Protein AF-D4GLX1-F1 (afdb_monomer_lite)

Radius of gyration: 14.68 Å; chains: 1; bounding box: 37×41×40 Å

Organism: Pantoea ananatis (strain LMG 20103) (NCBI:txid706191)

pLDDT: mean 78.62, std 15.05, range [32.88, 93.0]

Sequence (115 aa):
MDPLGLSNLPTTFKAMFREAKRKLGIPKNTNTPQAVKVFDSKYENRTVWEFNHSGDKKYILMHEDDKFGRGPHLHTADDLHGNPLEKNVRYNQHPGHIPENKIGITDMRGKKRCP

InterPro domains:
  IPR028048 HNH/Endo VII superfamily nuclease toxins [PF15657] (37-100)

Foldseek 3Di:
DPPVVCVPDQLAPVSLVVVLCVVVVHDPPDDWADWDWDDEPVDATWIWTWDQDPNWTKIKIWGCDDPVQAHIWIWIFTQPADDPNDYPGDGGTDDAIRVNDRPHRDVVVPPPPDD

Secondary structure (DSSP, 8-state):
--TT-GGG----HHHHHHHHHHHTT--TTSPPPPPEEE--SSS--EEEEEEEETTEEEEEEEESS-TTS--SEEEEEESSSS-TTSTT----BPSS-BS-STT--SGGGG-----

Structure (mmCIF, N/CA/C/O backbone):
data_AF-D4GLX1-F1
#
_entry.id   AF-D4GLX1-F1
#
loop_
_atom_site.group_PDB
_atom_site.id
_atom_site.type_symbol
_atom_site.label_atom_id
_atom_site.label_alt_id
_atom_site.label_comp_id
_atom_site.label_asym_id
_atom_site.label_entity_id
_atom_site.label_seq_id
_atom_site.pdbx_PDB_ins_code
_atom_site.Cartn_x
_atom_site.Cartn_y
_atom_site.Cartn_z
_atom_site.occupancy
_atom_site.B_iso_or_equiv
_atom_site.auth_seq_id
_atom_site.auth_comp_id
_atom_site.auth_asym_id
_atom_site.auth_atom_id
_atom_site.pdbx_PDB_model_num
ATOM 1 N N . MET A 1 1 ? 9.010 -20.687 -23.716 1.00 39.88 1 MET A N 1
ATOM 2 C CA . MET A 1 1 ? 8.364 -19.509 -24.327 1.00 39.88 1 MET A CA 1
ATOM 3 C C . MET A 1 1 ? 7.204 -19.121 -23.428 1.00 39.88 1 MET A C 1
ATOM 5 O O . MET A 1 1 ? 6.359 -19.974 -23.209 1.00 39.88 1 MET A O 1
ATOM 9 N N . ASP A 1 2 ? 7.221 -17.924 -22.834 1.00 43.06 2 ASP A N 1
ATOM 10 C CA . ASP A 1 2 ? 6.113 -17.364 -22.040 1.00 43.06 2 ASP A CA 1
ATOM 11 C C . ASP A 1 2 ? 5.026 -16.888 -23.022 1.00 43.06 2 ASP A C 1
ATOM 13 O O . ASP A 1 2 ? 5.221 -15.861 -23.676 1.00 43.06 2 ASP A O 1
ATOM 17 N N . PRO A 1 3 ? 3.928 -17.646 -23.207 1.00 44.56 3 PRO A N 1
ATOM 18 C CA . PRO A 1 3 ? 2.987 -17.438 -24.309 1.00 44.56 3 PRO A CA 1
ATOM 19 C C . PRO A 1 3 ? 2.191 -16.129 -24.198 1.00 44.56 3 PRO A C 1
ATOM 21 O O . PRO A 1 3 ? 1.455 -15.787 -25.119 1.00 44.56 3 PRO A O 1
ATOM 24 N N . LEU A 1 4 ? 2.338 -15.388 -23.093 1.00 53.97 4 LEU A N 1
ATOM 25 C CA . LEU A 1 4 ? 1.625 -14.139 -22.828 1.00 53.97 4 LEU A CA 1
ATOM 26 C C . LEU A 1 4 ? 2.551 -12.918 -22.718 1.00 53.97 4 LEU A C 1
ATOM 28 O O . LEU A 1 4 ? 2.060 -11.813 -22.494 1.00 53.97 4 LEU A O 1
ATOM 32 N N . GLY A 1 5 ? 3.875 -13.089 -22.850 1.00 41.47 5 GLY A N 1
ATOM 33 C CA . GLY A 1 5 ? 4.838 -11.987 -22.713 1.00 41.47 5 GLY A CA 1
ATOM 34 C C . GLY A 1 5 ? 4.774 -11.269 -21.355 1.00 41.47 5 GLY A C 1
ATOM 35 O O . GLY A 1 5 ? 5.174 -10.109 -21.245 1.00 41.47 5 GLY A O 1
ATOM 36 N N . LEU A 1 6 ? 4.261 -11.940 -20.317 1.00 46.75 6 LEU A N 1
ATOM 37 C CA . LEU A 1 6 ? 4.059 -11.383 -18.974 1.00 46.75 6 LEU A CA 1
ATOM 38 C C . LEU A 1 6 ? 5.380 -11.123 -18.241 1.00 46.75 6 LEU A C 1
ATOM 40 O O . LEU A 1 6 ? 5.425 -10.305 -17.323 1.00 46.75 6 LEU A O 1
ATOM 44 N N . SER A 1 7 ? 6.462 -11.763 -18.680 1.00 45.50 7 SER A N 1
ATOM 45 C CA . SER A 1 7 ? 7.834 -11.524 -18.215 1.00 45.50 7 SER A CA 1
ATOM 46 C C . SER A 1 7 ? 8.332 -10.079 -18.391 1.00 45.50 7 SER A C 1
ATOM 48 O O . SER A 1 7 ? 9.275 -9.693 -17.706 1.00 45.50 7 SER A O 1
ATOM 50 N N . ASN A 1 8 ? 7.674 -9.260 -19.225 1.00 51.00 8 ASN A N 1
ATOM 51 C CA . ASN A 1 8 ? 7.973 -7.834 -19.416 1.00 51.00 8 ASN A CA 1
ATOM 52 C C . ASN A 1 8 ? 6.805 -6.918 -19.019 1.00 51.00 8 ASN A C 1
ATOM 54 O O . ASN A 1 8 ? 6.618 -5.850 -19.608 1.00 51.00 8 ASN A O 1
ATOM 58 N N . LEU A 1 9 ? 5.990 -7.306 -18.031 1.00 56.66 9 LEU A N 1
ATOM 59 C CA . LEU A 1 9 ? 5.007 -6.371 -17.491 1.00 56.66 9 LEU A CA 1
ATOM 60 C C . LEU A 1 9 ? 5.735 -5.126 -16.960 1.00 56.66 9 LEU A C 1
ATOM 62 O O . LEU A 1 9 ? 6.592 -5.249 -16.080 1.00 56.66 9 LEU A O 1
ATOM 66 N N . PRO A 1 10 ? 5.405 -3.922 -17.460 1.00 63.34 10 PRO A N 1
ATOM 67 C CA . PRO A 1 10 ? 6.037 -2.711 -16.981 1.00 63.34 10 PRO A CA 1
ATOM 68 C C . PRO A 1 10 ? 5.729 -2.564 -15.493 1.00 63.34 10 PRO A C 1
ATOM 70 O O . PRO A 1 10 ? 4.581 -2.342 -15.106 1.00 63.34 10 PRO A O 1
ATOM 73 N N . THR A 1 11 ? 6.763 -2.629 -14.655 1.00 77.50 11 THR A N 1
ATOM 74 C CA . THR A 1 11 ? 6.728 -2.363 -13.206 1.00 77.50 11 THR A CA 1
ATOM 75 C C . THR A 1 11 ? 6.546 -0.873 -12.914 1.00 77.50 11 THR A C 1
ATOM 77 O O . THR A 1 11 ? 7.149 -0.322 -12.003 1.00 77.50 11 THR A O 1
ATOM 80 N N . THR A 1 12 ? 5.742 -0.195 -13.727 1.00 85.44 12 THR A N 1
ATOM 81 C CA . THR A 1 12 ? 5.378 1.209 -13.550 1.00 85.44 12 THR A CA 1
ATOM 82 C C . THR A 1 12 ? 4.375 1.338 -12.417 1.00 85.44 12 THR A C 1
ATOM 84 O O . THR A 1 12 ? 3.531 0.456 -12.221 1.00 85.44 12 THR A O 1
ATOM 87 N N . PHE A 1 13 ? 4.403 2.463 -11.710 1.00 85.94 13 PHE A N 1
ATOM 88 C CA . PHE A 1 13 ? 3.498 2.739 -10.606 1.00 85.94 13 PHE A CA 1
ATOM 89 C C . PHE A 1 13 ? 2.046 2.601 -11.057 1.00 85.94 13 PHE A C 1
ATOM 91 O O . PHE A 1 13 ? 1.249 1.932 -10.411 1.00 85.94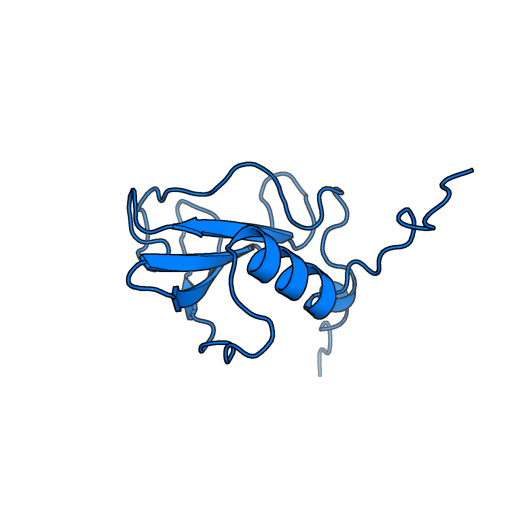 13 PHE A O 1
ATOM 98 N N . LYS A 1 14 ? 1.701 3.147 -12.229 1.00 86.19 14 LYS A N 1
ATOM 99 C CA . LYS A 1 14 ? 0.336 3.077 -12.769 1.00 86.19 14 LYS A CA 1
ATOM 100 C C . LYS A 1 14 ? -0.118 1.640 -13.042 1.00 86.19 14 LYS A C 1
ATOM 102 O O . LYS A 1 14 ? -1.281 1.325 -12.794 1.00 86.19 14 LYS A O 1
ATOM 107 N N . ALA A 1 15 ? 0.755 0.779 -13.566 1.00 86.19 15 ALA A N 1
ATOM 108 C CA . ALA A 1 15 ? 0.416 -0.622 -13.815 1.00 86.19 15 ALA A CA 1
ATOM 109 C C . ALA A 1 15 ? 0.229 -1.385 -12.498 1.00 86.19 15 ALA A C 1
ATOM 111 O O . ALA A 1 15 ? -0.789 -2.048 -12.315 1.00 86.19 15 ALA A O 1
ATOM 112 N N . MET A 1 16 ? 1.156 -1.212 -11.556 1.00 89.31 16 MET A N 1
ATOM 113 C CA . MET A 1 16 ? 1.118 -1.876 -10.251 1.00 89.31 16 MET A CA 1
ATOM 114 C C . MET A 1 16 ? -0.046 -1.379 -9.382 1.00 89.31 16 MET A C 1
ATOM 116 O O . MET A 1 16 ? -0.703 -2.161 -8.704 1.00 89.31 16 MET A O 1
ATOM 120 N N . PHE A 1 17 ? -0.400 -0.098 -9.473 1.00 88.94 17 PHE A N 1
ATOM 121 C CA . PHE A 1 17 ? -1.560 0.462 -8.781 1.00 88.94 17 PHE A CA 1
ATOM 122 C C . PHE A 1 17 ? -2.883 -0.055 -9.359 1.00 88.94 17 PHE A C 1
ATOM 124 O O . PHE A 1 17 ? -3.828 -0.335 -8.624 1.00 88.94 17 PHE A O 1
ATOM 131 N N . ARG A 1 18 ? -2.961 -0.237 -10.684 1.00 89.12 18 ARG A N 1
ATOM 132 C CA . ARG A 1 18 ? -4.111 -0.897 -11.328 1.00 89.12 18 ARG A CA 1
ATOM 133 C C . ARG A 1 18 ? -4.217 -2.364 -10.923 1.00 89.12 18 ARG A C 1
ATOM 135 O O . ARG A 1 18 ? -5.331 -2.850 -10.756 1.00 89.12 18 ARG A O 1
ATOM 142 N N . GLU A 1 19 ? -3.084 -3.038 -10.755 1.00 89.12 19 GLU A N 1
ATOM 143 C CA . GLU A 1 19 ? -3.028 -4.406 -10.245 1.00 89.12 19 GLU A CA 1
ATOM 144 C C . GLU A 1 19 ? -3.540 -4.488 -8.804 1.00 89.12 19 GLU A C 1
ATOM 146 O O . GLU A 1 19 ? -4.398 -5.314 -8.504 1.00 89.12 19 GLU A O 1
ATOM 151 N N . ALA A 1 20 ? -3.104 -3.572 -7.936 1.00 90.31 20 ALA A N 1
ATOM 152 C CA . ALA A 1 20 ? -3.589 -3.469 -6.563 1.00 90.31 20 ALA A CA 1
ATOM 153 C C . ALA A 1 20 ? -5.108 -3.224 -6.504 1.00 90.31 20 ALA A C 1
ATOM 155 O O . ALA A 1 20 ? -5.816 -3.930 -5.787 1.00 90.31 20 ALA A O 1
ATOM 156 N N . LYS A 1 21 ? -5.638 -2.305 -7.329 1.00 89.94 21 LYS A N 1
ATOM 157 C CA . LYS A 1 21 ? -7.093 -2.112 -7.470 1.00 89.94 21 LYS A CA 1
ATOM 158 C C . LYS A 1 21 ? -7.800 -3.399 -7.893 1.00 89.94 21 LYS A C 1
ATOM 160 O O . LYS A 1 21 ? -8.814 -3.751 -7.301 1.00 89.94 21 LYS A O 1
ATOM 165 N N . ARG A 1 22 ? -7.255 -4.118 -8.882 1.00 88.94 22 ARG A N 1
ATOM 166 C CA . ARG A 1 22 ? -7.821 -5.385 -9.369 1.00 88.94 22 ARG A CA 1
ATOM 167 C C . ARG A 1 22 ? -7.865 -6.446 -8.270 1.00 88.94 22 ARG A C 1
ATOM 169 O O . ARG A 1 22 ? -8.892 -7.099 -8.133 1.00 88.94 22 ARG A O 1
ATOM 176 N N . LYS A 1 23 ? -6.799 -6.585 -7.473 1.00 88.06 23 LYS A N 1
ATOM 177 C CA . LYS A 1 23 ? -6.759 -7.518 -6.332 1.00 88.06 23 LYS A CA 1
ATOM 178 C C . LYS A 1 23 ? -7.798 -7.183 -5.260 1.00 88.06 23 LYS A C 1
ATOM 180 O O . LYS A 1 23 ? -8.357 -8.089 -4.661 1.00 88.06 23 LYS A O 1
ATOM 185 N N . LEU A 1 24 ? -8.086 -5.898 -5.057 1.00 87.31 24 LEU A N 1
ATOM 186 C CA . LEU A 1 24 ? -9.126 -5.423 -4.138 1.00 87.31 24 LEU A CA 1
ATOM 187 C C . LEU A 1 24 ? -10.543 -5.450 -4.737 1.00 87.31 24 LEU A C 1
ATOM 189 O O . LEU A 1 24 ? -11.491 -5.035 -4.073 1.00 87.31 24 LEU A O 1
ATOM 193 N N . GLY A 1 25 ? -10.704 -5.880 -5.993 1.00 88.62 25 GLY A N 1
ATOM 194 C CA . GLY A 1 25 ? -11.990 -5.841 -6.692 1.00 88.62 25 GLY A CA 1
ATOM 195 C C . GLY A 1 25 ? -12.491 -4.425 -6.998 1.00 88.62 25 GLY A C 1
ATOM 196 O O . GLY A 1 25 ? -13.660 -4.253 -7.319 1.00 88.62 25 GLY A O 1
ATOM 197 N N . ILE A 1 26 ? -11.631 -3.404 -6.914 1.00 87.00 26 ILE A N 1
ATOM 198 C CA . ILE A 1 26 ? -12.001 -2.010 -7.168 1.00 87.00 26 ILE A CA 1
ATOM 199 C C . ILE A 1 26 ? -12.117 -1.789 -8.686 1.00 87.00 26 ILE A C 1
ATOM 201 O O . ILE A 1 26 ? -11.137 -1.999 -9.418 1.00 87.00 26 ILE A O 1
ATOM 205 N N . PRO A 1 27 ? -13.275 -1.319 -9.184 1.00 85.56 27 PRO A N 1
ATOM 206 C CA . PRO A 1 27 ? -13.458 -1.002 -10.592 1.00 85.56 27 PRO A CA 1
ATOM 207 C C . PRO A 1 27 ? -12.442 0.017 -11.125 1.00 85.56 27 PRO A C 1
ATOM 209 O O . PRO A 1 27 ? -12.000 0.944 -10.445 1.00 85.56 27 PRO A O 1
ATOM 212 N N . LYS A 1 28 ? -12.083 -0.111 -12.407 1.00 78.81 28 LYS A N 1
ATOM 213 C CA . LYS A 1 28 ? -11.112 0.795 -13.053 1.00 78.81 28 LYS A CA 1
ATOM 214 C C . LYS A 1 28 ? -11.591 2.249 -13.109 1.00 78.81 28 LYS A C 1
ATOM 216 O O . LYS A 1 28 ? -10.754 3.146 -13.128 1.00 78.81 28 LYS A O 1
ATOM 221 N N . ASN A 1 29 ? -12.905 2.462 -13.165 1.00 81.88 29 ASN A N 1
ATOM 222 C CA . ASN A 1 29 ? -13.538 3.782 -13.198 1.00 81.88 29 ASN A CA 1
ATOM 223 C C . ASN A 1 29 ? -13.650 4.428 -11.807 1.00 81.88 29 ASN A C 1
ATOM 225 O O . ASN A 1 29 ? -14.042 5.587 -11.717 1.00 81.88 29 ASN A O 1
ATOM 229 N N . THR A 1 30 ? -13.294 3.722 -10.729 1.00 84.44 30 THR A N 1
ATOM 230 C CA . THR A 1 30 ? -13.272 4.309 -9.390 1.00 84.44 30 THR A CA 1
ATOM 231 C C . THR A 1 30 ? -12.160 5.348 -9.296 1.00 84.44 30 THR A C 1
ATOM 233 O O . THR A 1 30 ? -10.973 5.033 -9.483 1.00 84.44 30 THR A O 1
ATOM 236 N N . ASN A 1 31 ? -12.559 6.580 -8.967 1.00 86.06 31 ASN A N 1
ATOM 237 C CA . ASN A 1 31 ? -11.651 7.692 -8.714 1.00 86.06 31 ASN A CA 1
ATOM 238 C C . ASN A 1 31 ? -10.594 7.289 -7.685 1.00 86.06 31 ASN A C 1
ATOM 240 O O . ASN A 1 31 ? -10.885 6.631 -6.687 1.00 86.06 31 ASN A O 1
ATOM 244 N N . THR A 1 32 ? -9.342 7.645 -7.959 1.00 86.62 32 THR A N 1
ATOM 245 C CA . THR A 1 32 ? -8.263 7.406 -7.003 1.00 86.62 32 THR A CA 1
ATOM 246 C C . THR A 1 32 ? -8.356 8.468 -5.904 1.00 86.62 32 THR A C 1
ATOM 248 O O . THR A 1 32 ? -8.322 9.653 -6.235 1.00 86.62 32 THR A O 1
ATOM 251 N N . PRO A 1 33 ? -8.485 8.070 -4.630 1.00 88.88 33 PRO A N 1
ATOM 252 C CA . PRO A 1 33 ? -8.574 8.982 -3.497 1.00 88.88 33 PRO A CA 1
ATOM 253 C C . PRO A 1 33 ? -7.249 9.725 -3.296 1.00 88.88 33 PRO A C 1
ATOM 255 O O . PRO A 1 33 ? -6.220 9.386 -3.894 1.00 88.88 33 PRO A O 1
ATOM 258 N N . GLN A 1 34 ? -7.263 10.733 -2.426 1.00 88.31 34 GLN A N 1
ATOM 259 C CA . GLN A 1 34 ? -6.040 11.424 -2.044 1.00 88.31 34 GLN A CA 1
ATOM 260 C C . GLN A 1 34 ? -5.102 10.474 -1.290 1.00 88.31 34 GLN A C 1
ATOM 262 O O . GLN A 1 34 ? -5.518 9.728 -0.407 1.00 88.31 34 GLN A O 1
ATOM 267 N N . ALA A 1 35 ? -3.825 10.513 -1.660 1.00 90.12 35 ALA A N 1
ATOM 268 C CA . ALA A 1 35 ? -2.781 9.753 -0.995 1.00 90.12 35 ALA A CA 1
ATOM 269 C C . ALA A 1 35 ? -2.470 10.369 0.377 1.00 90.12 35 ALA A C 1
ATOM 271 O O . ALA A 1 35 ? -2.182 11.566 0.459 1.00 90.12 35 ALA A O 1
ATOM 272 N N . VAL A 1 36 ? -2.460 9.557 1.432 1.00 90.25 36 VAL A N 1
ATOM 273 C CA . VAL A 1 36 ? -2.066 9.974 2.783 1.00 90.25 36 VAL A CA 1
ATOM 274 C C . VAL A 1 36 ? -0.708 9.368 3.114 1.00 90.25 36 VAL A C 1
ATOM 276 O O . VAL A 1 36 ? -0.556 8.149 3.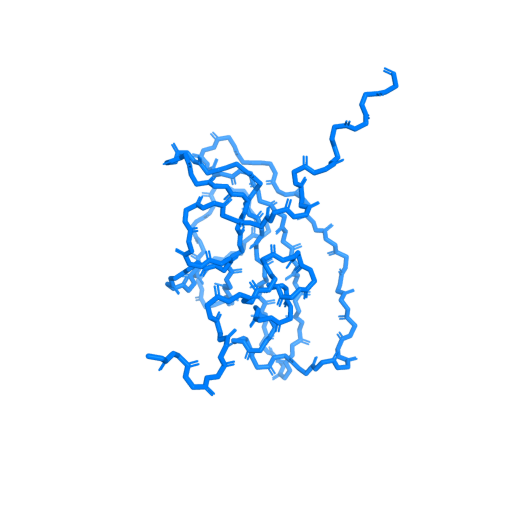128 1.00 90.25 36 VAL A O 1
ATOM 279 N N . LYS A 1 37 ? 0.297 10.207 3.380 1.00 87.56 37 LYS A N 1
ATOM 280 C CA . LYS A 1 37 ? 1.615 9.738 3.828 1.00 87.56 37 LYS A CA 1
ATOM 281 C C . LYS A 1 37 ? 1.614 9.544 5.340 1.00 87.56 37 LYS A C 1
ATOM 283 O O . LYS A 1 37 ? 1.434 10.497 6.096 1.00 87.56 37 LYS A O 1
ATOM 288 N N . VAL A 1 38 ? 1.849 8.313 5.768 1.00 86.12 38 VAL A N 1
ATOM 289 C CA . VAL A 1 38 ? 1.968 7.925 7.169 1.00 86.12 38 VAL A CA 1
ATOM 290 C C . VAL A 1 38 ? 3.443 7.698 7.467 1.00 86.12 38 VAL A C 1
ATOM 292 O O . VAL A 1 38 ? 4.052 6.736 6.999 1.00 86.12 38 VAL A O 1
ATOM 295 N N . PHE A 1 39 ? 4.012 8.617 8.245 1.00 82.62 39 PHE A N 1
ATOM 296 C CA . PHE A 1 39 ? 5.364 8.490 8.777 1.00 82.62 39 PHE A CA 1
ATOM 297 C C . PHE A 1 39 ? 5.307 7.759 10.112 1.00 82.62 39 PHE A C 1
ATOM 299 O O . PHE A 1 39 ? 4.723 8.273 11.076 1.00 82.62 39 PHE A O 1
ATOM 306 N N . ASP A 1 40 ? 5.891 6.569 10.146 1.00 75.25 40 ASP A N 1
ATOM 307 C CA . ASP A 1 40 ? 5.902 5.678 11.297 1.00 75.25 40 ASP A CA 1
ATOM 308 C C . ASP A 1 40 ? 7.362 5.374 11.650 1.00 75.25 40 ASP A C 1
ATOM 310 O O . ASP A 1 40 ? 8.131 4.933 10.804 1.00 75.25 40 ASP A O 1
ATOM 314 N N . SER A 1 41 ? 7.769 5.673 12.884 1.00 72.19 41 SER A N 1
ATOM 315 C CA . SER A 1 41 ? 9.142 5.439 13.350 1.00 72.19 41 SER A CA 1
ATOM 316 C C . SER A 1 41 ? 9.383 3.988 13.767 1.00 72.19 41 SER A C 1
ATOM 318 O O . SER A 1 41 ? 10.528 3.535 13.798 1.00 72.19 41 SER A O 1
ATOM 320 N N . LYS A 1 42 ? 8.317 3.250 14.094 1.00 71.75 42 LYS A N 1
ATOM 321 C CA . LYS A 1 42 ? 8.373 1.847 14.506 1.00 71.75 42 LYS A CA 1
ATOM 322 C C . LYS A 1 42 ? 8.322 0.930 13.286 1.00 71.75 42 LYS A C 1
ATOM 324 O O . LYS A 1 42 ? 9.112 -0.013 13.182 1.00 71.75 42 LYS A O 1
ATOM 329 N N . TYR A 1 43 ? 7.432 1.234 12.345 1.00 72.88 43 TYR A N 1
ATOM 330 C CA . TYR A 1 43 ? 7.243 0.477 11.105 1.00 72.88 43 TYR A CA 1
ATOM 331 C C . TYR A 1 43 ? 7.856 1.189 9.890 1.00 72.88 43 TYR A C 1
ATOM 333 O O . TYR A 1 43 ? 8.720 2.047 10.039 1.00 72.88 43 TYR A O 1
ATOM 341 N N . GLU A 1 44 ? 7.516 0.745 8.682 1.00 77.25 44 GLU A N 1
ATOM 342 C CA . GLU A 1 44 ? 7.949 1.386 7.438 1.00 77.25 44 GLU A CA 1
ATOM 343 C C . GLU A 1 44 ? 7.046 2.573 7.101 1.00 77.25 44 GLU A C 1
ATOM 345 O O . GLU A 1 44 ? 5.828 2.536 7.319 1.00 77.25 44 GLU A O 1
ATOM 350 N N . ASN A 1 45 ? 7.654 3.628 6.556 1.00 84.44 45 ASN A N 1
ATOM 351 C CA . ASN A 1 45 ? 6.916 4.767 6.029 1.00 84.44 45 ASN A CA 1
ATOM 352 C C . ASN A 1 45 ? 6.073 4.306 4.845 1.00 84.44 45 ASN A C 1
ATOM 354 O O . ASN A 1 45 ? 6.577 3.671 3.916 1.00 84.44 45 ASN A O 1
ATOM 358 N N . ARG A 1 46 ? 4.794 4.670 4.857 1.00 87.88 46 ARG A N 1
ATOM 359 C CA . ARG A 1 46 ? 3.845 4.194 3.855 1.00 87.88 46 ARG A CA 1
ATOM 360 C C . ARG A 1 46 ? 2.954 5.303 3.344 1.00 87.88 46 ARG A C 1
ATOM 362 O O . ARG A 1 46 ? 2.564 6.209 4.075 1.00 87.88 46 ARG A O 1
ATOM 369 N N . THR A 1 47 ? 2.614 5.218 2.069 1.00 90.69 47 THR A N 1
ATOM 370 C CA . THR A 1 47 ? 1.577 6.047 1.459 1.00 90.69 47 THR A CA 1
ATOM 371 C C . THR A 1 47 ? 0.320 5.210 1.316 1.00 90.69 47 THR A C 1
ATOM 373 O O . THR A 1 47 ? 0.376 4.136 0.732 1.00 90.69 47 THR A O 1
ATOM 376 N N . VAL A 1 48 ? -0.800 5.683 1.849 1.00 91.75 48 VAL A N 1
ATOM 377 C CA . VAL A 1 48 ? -2.059 4.942 1.906 1.00 91.75 48 VAL A CA 1
ATOM 378 C C . VAL A 1 48 ? -3.103 5.620 1.029 1.00 91.75 48 VAL A C 1
ATOM 380 O O . VAL A 1 48 ? -3.259 6.840 1.057 1.00 91.75 48 VAL A O 1
ATOM 383 N N . TRP A 1 49 ? -3.833 4.817 0.265 1.00 93.00 49 TRP A N 1
ATOM 384 C CA . TRP A 1 49 ? -5.033 5.212 -0.462 1.00 93.00 49 TRP A CA 1
ATOM 385 C C . TRP A 1 49 ? -6.213 4.432 0.105 1.00 93.00 49 TRP A C 1
ATOM 387 O O . TRP A 1 49 ? -6.267 3.212 -0.052 1.00 93.00 49 TRP A O 1
ATOM 397 N N . GLU A 1 50 ? -7.139 5.133 0.755 1.00 92.38 50 GLU A N 1
ATOM 398 C CA . GLU A 1 50 ? -8.380 4.555 1.277 1.00 92.38 50 GLU A CA 1
ATOM 399 C C . GLU A 1 50 ? -9.478 4.608 0.212 1.00 92.38 50 GLU A C 1
ATOM 401 O O . GLU A 1 50 ? -9.895 5.677 -0.229 1.00 92.38 50 GLU A O 1
ATOM 406 N N . PHE A 1 51 ? -9.965 3.442 -0.185 1.00 89.81 51 PHE A N 1
ATOM 407 C CA . PHE A 1 51 ? -11.124 3.278 -1.044 1.00 89.81 51 PHE A CA 1
ATOM 408 C C . PHE A 1 51 ? -12.298 2.801 -0.205 1.00 89.81 51 PHE A C 1
ATOM 410 O O . PHE A 1 51 ? -12.174 1.845 0.551 1.00 89.81 51 PHE A O 1
ATOM 417 N N . ASN A 1 52 ? -13.458 3.415 -0.398 1.00 87.00 52 ASN A N 1
ATOM 418 C CA . ASN A 1 52 ? -14.716 2.857 0.071 1.00 87.00 52 ASN A CA 1
ATOM 419 C C . ASN A 1 52 ? -15.428 2.240 -1.136 1.00 87.00 52 ASN A C 1
ATOM 421 O O . ASN A 1 52 ? -15.794 2.956 -2.074 1.00 87.00 52 ASN A O 1
ATOM 425 N N . HIS A 1 53 ? -15.552 0.913 -1.156 1.00 79.62 53 HIS A N 1
ATOM 426 C CA . HIS A 1 53 ? -16.237 0.210 -2.233 1.00 79.62 53 HIS A CA 1
ATOM 427 C C . HIS A 1 53 ? -17.193 -0.836 -1.670 1.00 79.62 53 HIS A C 1
ATOM 429 O O . HIS A 1 53 ? -16.771 -1.760 -0.984 1.00 79.62 53 HIS A O 1
ATOM 435 N N . SER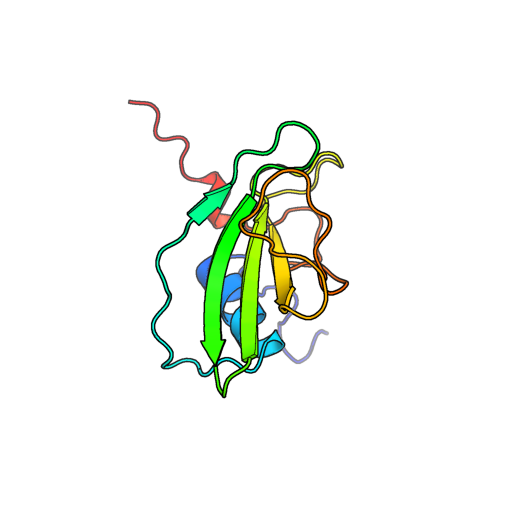 A 1 54 ? -18.477 -0.708 -2.020 1.00 74.50 54 SER A N 1
ATOM 436 C CA . SER A 1 54 ? -19.546 -1.620 -1.594 1.00 74.50 54 SER A CA 1
ATOM 437 C C . SER A 1 54 ? -19.761 -1.699 -0.072 1.00 74.50 54 SER A C 1
ATOM 439 O O . SER A 1 54 ? -20.277 -2.699 0.416 1.00 74.50 54 SER A O 1
ATOM 441 N N . GLY A 1 55 ? -19.396 -0.651 0.673 1.00 78.75 55 GLY A N 1
ATOM 442 C CA . GLY A 1 55 ? -19.515 -0.617 2.135 1.00 78.75 55 GLY A CA 1
ATOM 443 C C . GLY A 1 55 ? -18.268 -1.097 2.880 1.00 78.75 55 GLY A C 1
ATOM 444 O O . GLY A 1 55 ? -18.149 -0.799 4.064 1.00 78.75 55 GLY A O 1
ATOM 445 N N . ASP A 1 56 ? -17.315 -1.728 2.187 1.00 84.19 56 ASP A N 1
ATOM 446 C CA . ASP A 1 56 ? -16.034 -2.142 2.763 1.00 84.19 56 ASP A CA 1
ATOM 447 C C . ASP A 1 56 ? -14.961 -1.082 2.517 1.00 84.19 56 ASP A C 1
ATOM 449 O O . ASP A 1 56 ? -14.823 -0.564 1.392 1.00 84.19 56 ASP A O 1
ATOM 453 N N . LYS A 1 57 ? -14.122 -0.819 3.523 1.00 89.19 57 LYS A N 1
ATOM 454 C CA . LYS A 1 57 ? -12.914 -0.026 3.304 1.00 89.19 57 LYS A CA 1
ATOM 455 C C . LYS A 1 57 ? -11.786 -0.918 2.810 1.00 89.19 57 LYS A C 1
ATOM 457 O O . LYS A 1 57 ? -11.462 -1.960 3.369 1.00 89.19 57 LYS A O 1
ATOM 462 N N . LYS A 1 58 ? -11.168 -0.483 1.722 1.00 91.12 58 LYS A N 1
ATOM 463 C CA . LYS A 1 58 ? -10.061 -1.168 1.066 1.00 91.12 58 LYS A CA 1
ATOM 464 C C . LYS A 1 58 ? -8.899 -0.206 0.962 1.00 91.12 58 LYS A C 1
ATOM 466 O O . LYS A 1 58 ? -9.064 0.948 0.576 1.00 91.12 58 LYS A O 1
ATOM 471 N N . TYR A 1 59 ? -7.709 -0.685 1.263 1.00 92.00 59 TYR A N 1
ATOM 472 C CA . TYR A 1 59 ? -6.525 0.145 1.354 1.00 92.00 59 TYR A CA 1
ATOM 473 C C . TYR A 1 59 ? -5.469 -0.342 0.382 1.00 92.00 59 TYR A C 1
ATOM 475 O O . TYR A 1 59 ? -5.160 -1.530 0.309 1.00 92.00 59 TYR A O 1
ATOM 483 N N . ILE A 1 60 ? -4.881 0.591 -0.356 1.00 92.44 60 ILE A N 1
ATOM 484 C CA . ILE A 1 60 ? -3.640 0.348 -1.085 1.00 92.44 60 ILE A CA 1
ATOM 485 C C . ILE A 1 60 ? -2.541 1.071 -0.326 1.00 92.44 60 ILE A C 1
ATOM 487 O O . ILE A 1 60 ? -2.686 2.251 -0.017 1.00 92.44 60 ILE A O 1
ATOM 491 N N . LEU A 1 61 ? -1.453 0.376 -0.025 1.00 91.12 61 LEU A N 1
ATOM 492 C CA . LEU A 1 61 ? -0.300 0.924 0.670 1.00 91.12 61 LEU A CA 1
ATOM 493 C C . LEU A 1 61 ? 0.907 0.866 -0.246 1.00 91.12 61 LEU A C 1
ATOM 495 O O . LEU A 1 61 ? 1.130 -0.158 -0.874 1.00 91.12 61 LEU A O 1
ATOM 499 N N . MET A 1 62 ? 1.689 1.934 -0.311 1.00 90.75 62 MET A N 1
ATOM 500 C CA . MET A 1 62 ? 2.979 1.967 -0.991 1.00 90.75 62 MET A CA 1
ATOM 501 C C . MET A 1 62 ? 4.080 2.157 0.028 1.00 90.75 62 MET A C 1
ATOM 503 O O . MET A 1 62 ? 4.045 3.125 0.788 1.00 90.75 62 MET A O 1
ATOM 507 N N . HIS A 1 63 ? 5.063 1.274 -0.004 1.00 88.25 63 HIS A N 1
ATOM 508 C CA . HIS A 1 63 ? 6.300 1.414 0.741 1.00 88.25 63 HIS A CA 1
ATOM 509 C C . HIS A 1 63 ? 7.360 1.892 -0.254 1.00 88.25 63 HIS A C 1
ATOM 511 O O . HIS A 1 63 ? 7.574 1.259 -1.289 1.00 88.25 63 HIS A O 1
ATOM 517 N N . GLU A 1 64 ? 7.940 3.068 0.002 1.00 81.69 64 GLU A N 1
ATOM 518 C CA . GLU A 1 64 ? 8.978 3.654 -0.864 1.00 81.69 64 GLU A CA 1
ATOM 519 C C . GLU A 1 64 ? 10.340 2.998 -0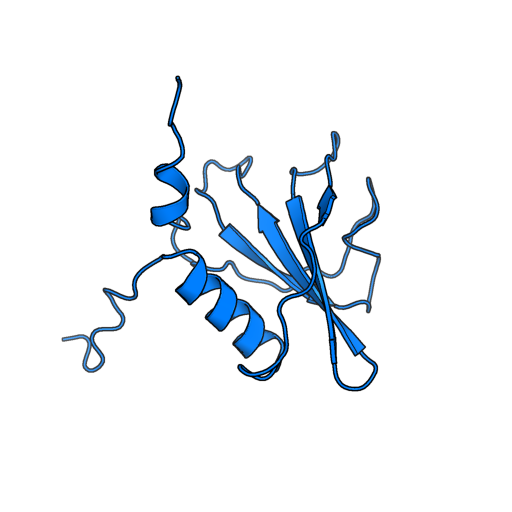.598 1.00 81.69 64 GLU A C 1
ATOM 521 O O . GLU A 1 64 ? 11.044 2.669 -1.550 1.00 81.69 64 GLU A O 1
ATOM 526 N N . ASP A 1 65 ? 10.642 2.734 0.675 1.00 71.38 65 ASP A N 1
ATOM 527 C CA . ASP A 1 65 ? 11.855 2.065 1.135 1.00 71.38 65 ASP A CA 1
ATOM 528 C C . ASP A 1 65 ? 11.483 0.903 2.059 1.00 71.38 65 ASP A C 1
ATOM 530 O O . ASP A 1 65 ? 10.846 1.092 3.098 1.00 71.38 65 ASP A O 1
ATOM 534 N N . ASP A 1 66 ? 11.894 -0.296 1.664 1.00 73.88 66 ASP A N 1
ATOM 535 C CA . ASP A 1 66 ? 11.732 -1.521 2.437 1.00 73.88 66 ASP A CA 1
ATOM 536 C C . ASP A 1 66 ? 13.003 -1.805 3.246 1.00 73.88 66 ASP A C 1
ATOM 538 O O . ASP A 1 66 ? 14.120 -1.776 2.716 1.00 73.88 66 ASP A O 1
ATOM 542 N N . LYS A 1 67 ? 12.849 -2.138 4.529 1.00 68.44 67 LYS A N 1
ATOM 543 C CA . LYS A 1 67 ? 13.963 -2.445 5.439 1.00 68.44 67 LYS A CA 1
ATOM 544 C C . LYS A 1 67 ? 14.757 -3.679 5.001 1.00 68.44 67 LYS A C 1
ATOM 546 O O . LYS A 1 67 ? 15.909 -3.816 5.407 1.00 68.44 67 LYS A O 1
ATOM 551 N N . PHE A 1 68 ? 14.194 -4.553 4.162 1.00 69.88 68 PHE A N 1
ATOM 552 C CA . PHE A 1 68 ? 14.871 -5.739 3.626 1.00 69.88 68 PHE A CA 1
ATOM 553 C C . PHE A 1 68 ? 15.529 -5.498 2.258 1.00 69.88 68 PHE A C 1
ATOM 555 O O . PHE A 1 68 ? 15.969 -6.445 1.600 1.00 69.88 68 PHE A O 1
ATOM 562 N N . GLY A 1 69 ? 15.643 -4.235 1.831 1.00 72.44 69 GLY A N 1
ATOM 563 C CA . GLY A 1 69 ? 16.348 -3.848 0.608 1.00 72.44 69 GLY A CA 1
ATOM 564 C C . GLY A 1 69 ? 15.546 -4.092 -0.670 1.00 72.44 69 GLY A C 1
ATOM 565 O O . GLY A 1 69 ? 16.120 -4.146 -1.761 1.00 72.44 69 GLY A O 1
ATOM 566 N N . ARG A 1 70 ? 14.225 -4.263 -0.555 1.00 82.31 70 ARG A N 1
ATOM 567 C CA . ARG A 1 70 ? 13.320 -4.272 -1.703 1.00 82.31 70 ARG A CA 1
ATOM 568 C C . ARG A 1 70 ? 13.092 -2.843 -2.204 1.00 82.31 70 ARG A C 1
ATOM 570 O O . ARG A 1 70 ? 12.981 -1.908 -1.420 1.00 82.31 70 ARG A O 1
ATOM 577 N N . GLY A 1 71 ? 12.997 -2.671 -3.521 1.00 83.62 71 GLY A N 1
ATOM 578 C CA . GLY A 1 71 ? 12.587 -1.389 -4.093 1.00 83.62 71 GLY A CA 1
ATOM 579 C C . GLY A 1 71 ? 11.126 -1.028 -3.774 1.00 83.62 71 GLY A C 1
ATOM 580 O O . GLY A 1 71 ? 10.408 -1.817 -3.145 1.00 83.62 71 GLY A O 1
ATOM 581 N N . PRO A 1 72 ? 10.650 0.134 -4.261 1.00 87.19 72 PRO A N 1
ATOM 582 C CA . PRO A 1 72 ? 9.310 0.620 -3.962 1.00 87.19 72 PRO A CA 1
ATOM 583 C C . PRO A 1 72 ? 8.245 -0.405 -4.347 1.00 87.19 72 PRO A C 1
ATOM 585 O O . PRO A 1 72 ? 8.277 -0.944 -5.452 1.00 87.19 72 PRO A O 1
ATOM 588 N N . HIS A 1 73 ? 7.296 -0.699 -3.473 1.00 90.38 73 HIS A N 1
ATOM 589 C CA . HIS A 1 73 ? 6.296 -1.730 -3.740 1.00 90.38 73 HIS A CA 1
ATOM 590 C C . HIS A 1 73 ? 4.967 -1.404 -3.066 1.00 90.38 73 HIS A C 1
ATOM 592 O O . HIS A 1 73 ? 4.880 -0.549 -2.187 1.00 90.38 73 HIS A O 1
ATOM 598 N N . LEU A 1 74 ? 3.911 -2.063 -3.530 1.00 91.00 74 LEU A N 1
ATOM 599 C CA . LEU A 1 74 ? 2.554 -1.892 -3.044 1.00 91.00 74 LEU A CA 1
ATOM 600 C C . LEU A 1 74 ? 2.076 -3.141 -2.305 1.00 91.00 74 LEU A C 1
ATOM 602 O O . LEU A 1 74 ? 2.376 -4.273 -2.693 1.00 91.00 74 LEU A O 1
ATOM 606 N N . HIS A 1 75 ? 1.242 -2.899 -1.307 1.00 92.00 75 HIS A N 1
ATOM 607 C CA . HIS A 1 75 ? 0.420 -3.878 -0.625 1.00 92.00 75 HIS A CA 1
ATOM 608 C C . HIS A 1 75 ? -1.047 -3.473 -0.684 1.00 92.00 75 HIS A C 1
ATOM 610 O O . HIS A 1 75 ? -1.400 -2.311 -0.889 1.00 92.00 75 HIS A O 1
ATOM 616 N N . THR A 1 76 ? -1.910 -4.457 -0.492 1.00 91.94 76 THR A N 1
ATOM 617 C CA . THR A 1 76 ? -3.345 -4.256 -0.317 1.00 91.94 76 THR A CA 1
ATOM 618 C C . THR A 1 76 ? -3.714 -4.628 1.110 1.00 91.94 76 THR A C 1
ATOM 620 O O . THR A 1 76 ? -3.112 -5.545 1.661 1.00 91.94 76 THR A O 1
ATOM 623 N N . ALA A 1 77 ? -4.683 -3.945 1.697 1.00 91.81 77 ALA A N 1
ATOM 624 C CA . ALA A 1 77 ? -5.236 -4.263 3.006 1.00 91.81 77 ALA A CA 1
ATOM 625 C C . ALA A 1 77 ? -6.739 -3.966 3.026 1.00 91.81 77 ALA A C 1
ATOM 627 O O . ALA A 1 77 ? -7.263 -3.308 2.121 1.00 91.81 77 ALA A O 1
ATOM 628 N N . ASP A 1 78 ? -7.409 -4.423 4.069 1.00 88.75 78 ASP A N 1
ATOM 629 C CA . ASP A 1 78 ? -8.806 -4.126 4.374 1.00 88.75 78 ASP A CA 1
ATOM 630 C C . ASP A 1 78 ? -8.939 -3.571 5.805 1.00 88.75 78 ASP A C 1
ATOM 632 O O . ASP A 1 78 ? -7.939 -3.357 6.499 1.00 88.75 78 ASP A O 1
ATOM 636 N N . ASP A 1 79 ? -10.168 -3.274 6.220 1.00 85.38 79 ASP A N 1
ATOM 637 C CA . ASP A 1 79 ? -10.520 -2.793 7.558 1.00 85.38 79 ASP A CA 1
ATOM 638 C C . ASP A 1 79 ? -10.839 -3.907 8.569 1.00 85.38 79 ASP A C 1
ATOM 640 O O . ASP A 1 79 ? -11.319 -3.609 9.664 1.00 85.38 79 ASP A O 1
ATOM 644 N N . LEU A 1 80 ? -10.534 -5.179 8.272 1.00 83.19 80 LEU A N 1
ATOM 645 C CA . LEU A 1 80 ? -10.837 -6.284 9.193 1.00 83.19 80 LEU A CA 1
ATOM 646 C C . LEU A 1 80 ? -10.023 -6.217 10.492 1.00 83.19 80 LEU A C 1
ATOM 648 O O . LEU A 1 80 ? -10.479 -6.682 11.537 1.00 83.19 80 LEU A O 1
ATOM 652 N N . HIS A 1 81 ? -8.808 -5.664 10.447 1.00 79.00 81 HIS A N 1
ATOM 653 C CA . HIS A 1 81 ? -7.973 -5.496 11.634 1.00 79.00 81 HIS A CA 1
ATOM 654 C C . HIS A 1 81 ? -7.102 -4.253 11.510 1.00 79.00 81 HIS A C 1
ATOM 656 O O . HIS A 1 81 ? -6.242 -4.215 10.637 1.00 79.00 81 HIS A O 1
ATOM 662 N N . GLY A 1 82 ? -7.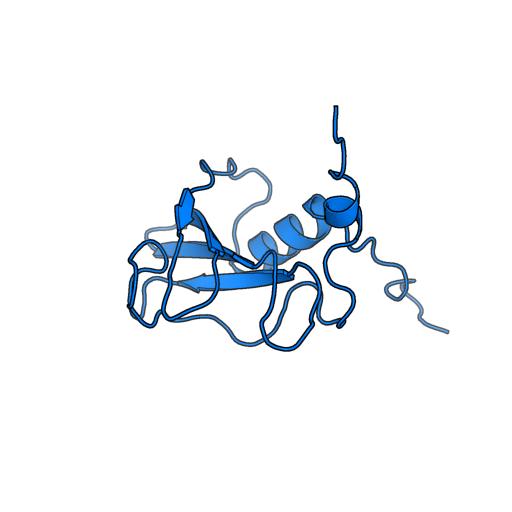282 -3.281 12.410 1.00 78.50 82 GLY A N 1
ATOM 663 C CA . GLY A 1 82 ? -6.473 -2.060 12.484 1.00 78.50 82 GLY A CA 1
ATOM 664 C C . GLY A 1 82 ? -6.637 -1.117 11.286 1.00 78.50 82 GLY A C 1
ATOM 665 O O . GLY A 1 82 ? -7.049 -1.511 10.200 1.00 78.50 82 GLY A O 1
ATOM 666 N N . ASN A 1 83 ? -6.294 0.157 11.476 1.00 81.75 83 ASN A N 1
ATOM 667 C CA . ASN A 1 83 ? -6.365 1.150 10.408 1.00 81.75 83 ASN A CA 1
ATOM 668 C C . ASN A 1 83 ? -4.959 1.450 9.860 1.00 81.75 83 ASN A C 1
ATOM 670 O O . ASN A 1 83 ? -4.118 1.965 10.599 1.00 81.75 83 ASN A O 1
ATOM 674 N N . PRO A 1 84 ? -4.671 1.204 8.571 1.00 82.88 84 PRO A N 1
ATOM 675 C CA . PRO A 1 84 ? -3.359 1.500 7.999 1.00 82.88 84 PRO A CA 1
ATOM 676 C C . PRO A 1 84 ? -2.996 2.991 7.999 1.00 82.88 84 PRO A C 1
ATOM 678 O O . PRO A 1 84 ? -1.811 3.318 7.868 1.00 82.88 84 PRO A O 1
ATOM 681 N N . LEU A 1 85 ? -3.972 3.888 8.172 1.00 84.88 85 LEU A N 1
ATOM 682 C CA . LEU A 1 85 ? -3.751 5.326 8.346 1.00 84.88 85 LEU A CA 1
ATOM 683 C C . LEU A 1 85 ? -3.211 5.689 9.737 1.00 84.88 85 LEU A C 1
ATOM 685 O O . LEU A 1 85 ? -2.607 6.749 9.903 1.00 84.88 85 LEU A O 1
ATOM 689 N N . GLU A 1 86 ? -3.401 4.827 10.733 1.00 82.81 86 GLU A N 1
ATOM 690 C CA . GLU A 1 86 ? -2.936 5.065 12.095 1.00 82.81 86 GLU A CA 1
ATOM 691 C C . GLU A 1 86 ? -1.477 4.639 12.269 1.00 82.81 86 GLU A C 1
ATOM 693 O O . GLU A 1 86 ? -0.995 3.658 11.699 1.00 82.81 86 GLU A O 1
ATOM 698 N N . LYS A 1 87 ? -0.738 5.392 13.079 1.00 80.38 87 LYS A N 1
ATOM 699 C CA . LYS A 1 87 ? 0.661 5.085 13.399 1.00 80.38 87 LYS A CA 1
ATOM 700 C C . LYS A 1 87 ? 0.725 4.026 14.492 1.00 80.38 87 LYS A C 1
ATOM 702 O O . LYS A 1 87 ? -0.136 3.986 15.363 1.00 80.38 87 LYS A O 1
ATOM 707 N N . ASN A 1 88 ? 1.784 3.221 14.498 1.00 75.38 88 ASN A N 1
ATOM 708 C CA . ASN A 1 88 ? 2.064 2.199 15.510 1.00 75.38 88 ASN A CA 1
ATOM 709 C C . ASN A 1 88 ? 1.034 1.059 15.628 1.00 75.38 88 ASN A C 1
ATOM 711 O O . ASN A 1 88 ? 1.200 0.204 16.503 1.00 75.38 88 ASN A O 1
ATOM 715 N N . VAL A 1 89 ? 0.024 0.989 14.758 1.00 78.56 89 VAL A N 1
ATOM 716 C CA . VAL A 1 89 ? -0.941 -0.117 14.733 1.00 78.56 89 VAL A CA 1
ATOM 717 C C . VAL A 1 89 ? -0.544 -1.170 13.704 1.00 78.56 89 VAL A C 1
ATOM 719 O O . VAL A 1 89 ? -0.005 -0.862 12.640 1.00 78.56 89 VAL A O 1
ATOM 722 N N . ARG A 1 90 ? -0.823 -2.435 14.022 1.00 82.38 90 ARG A N 1
ATOM 723 C CA . ARG A 1 90 ? -0.761 -3.522 13.045 1.00 82.38 90 ARG A CA 1
ATOM 724 C C . ARG A 1 90 ? -2.098 -3.560 12.315 1.00 82.38 90 ARG A C 1
ATOM 726 O O . ARG A 1 90 ? -3.134 -3.575 12.971 1.00 82.38 90 ARG A O 1
ATOM 733 N N . TYR A 1 91 ? -2.060 -3.577 10.989 1.00 85.62 91 TYR A N 1
ATOM 734 C CA . TYR A 1 91 ? -3.257 -3.664 10.156 1.00 85.62 91 TYR A CA 1
ATOM 735 C C . TYR A 1 91 ? -3.270 -4.951 9.321 1.00 85.62 91 TYR A C 1
ATOM 737 O O . TYR A 1 91 ? -2.236 -5.615 9.181 1.00 85.62 91 TYR A O 1
ATOM 745 N N . ASN A 1 92 ? -4.433 -5.306 8.772 1.00 86.25 92 ASN A N 1
ATOM 746 C CA . ASN A 1 92 ? -4.626 -6.515 7.976 1.00 86.25 92 ASN A CA 1
ATOM 747 C C . ASN A 1 92 ? -4.054 -6.378 6.556 1.00 86.25 92 ASN A C 1
ATOM 749 O O . ASN A 1 92 ? -4.765 -6.267 5.560 1.00 86.25 92 ASN A O 1
ATOM 753 N N . GLN A 1 93 ? -2.730 -6.355 6.461 1.00 87.19 93 GLN A N 1
ATOM 754 C CA . GLN A 1 93 ? -2.028 -6.371 5.188 1.00 87.19 93 GLN A CA 1
ATOM 755 C C . GLN A 1 93 ? -2.161 -7.742 4.519 1.00 87.19 93 GLN A C 1
ATOM 757 O O . GLN A 1 93 ? -1.725 -8.755 5.068 1.00 87.19 93 GLN A O 1
ATOM 762 N N . HIS A 1 94 ? -2.715 -7.775 3.308 1.00 89.06 94 HIS A N 1
ATOM 763 C CA . HIS A 1 94 ? -2.801 -8.998 2.520 1.00 89.06 94 HIS A CA 1
ATOM 764 C C . HIS A 1 94 ? -1.402 -9.505 2.142 1.00 89.06 94 HIS A C 1
ATOM 766 O O . HIS A 1 94 ? -0.501 -8.700 1.866 1.00 89.06 94 HIS A O 1
ATOM 772 N N . PRO A 1 95 ? -1.215 -10.835 2.070 1.00 84.19 95 PRO A N 1
ATOM 773 C CA . PRO A 1 95 ? 0.057 -11.418 1.680 1.00 84.19 95 PRO A CA 1
ATOM 774 C C . PRO A 1 95 ? 0.412 -11.095 0.222 1.00 84.19 95 PRO A C 1
ATOM 776 O O . PRO A 1 95 ? -0.449 -10.923 -0.645 1.00 84.19 95 PRO A O 1
ATOM 779 N N . GLY A 1 96 ? 1.715 -11.081 -0.053 1.00 85.44 96 GLY A N 1
ATOM 780 C CA . GLY A 1 96 ? 2.268 -10.802 -1.377 1.00 85.44 96 GLY A CA 1
ATOM 781 C C . GLY A 1 96 ? 2.623 -9.332 -1.578 1.00 85.44 96 GLY A C 1
ATOM 782 O O . GLY A 1 96 ? 2.253 -8.472 -0.789 1.00 85.44 96 GLY A O 1
ATOM 783 N N . HIS A 1 97 ? 3.366 -9.055 -2.645 1.00 86.69 97 HIS A N 1
ATOM 784 C CA . HIS A 1 97 ? 3.892 -7.727 -2.960 1.00 86.69 97 HIS A CA 1
ATOM 785 C C . HIS A 1 97 ? 3.525 -7.363 -4.394 1.00 86.69 97 HIS A C 1
ATOM 787 O O . HIS A 1 97 ? 3.356 -8.243 -5.238 1.00 86.69 97 HIS A O 1
ATOM 793 N N . ILE A 1 98 ? 3.424 -6.073 -4.696 1.00 86.25 98 ILE A N 1
ATOM 794 C CA . ILE A 1 98 ? 3.126 -5.609 -6.050 1.00 86.25 98 ILE A CA 1
ATOM 795 C C . ILE A 1 98 ? 4.133 -4.512 -6.430 1.00 86.25 98 ILE A C 1
ATOM 797 O O . ILE A 1 98 ? 4.015 -3.387 -5.947 1.00 86.25 98 ILE A O 1
ATOM 801 N N . PRO A 1 99 ? 5.126 -4.793 -7.290 1.00 84.12 99 PRO A N 1
ATOM 802 C CA . PRO A 1 99 ? 5.404 -6.070 -7.953 1.00 84.12 99 PRO A CA 1
ATOM 803 C C . PRO A 1 99 ? 6.017 -7.105 -7.001 1.00 84.12 99 PRO A C 1
ATOM 805 O O . PRO A 1 99 ? 6.609 -6.743 -5.988 1.00 84.12 99 PRO A O 1
ATOM 808 N N . GLU A 1 100 ? 5.949 -8.391 -7.362 1.00 83.88 100 GLU A N 1
ATOM 809 C CA . GLU A 1 100 ? 6.529 -9.506 -6.587 1.00 83.88 100 GLU A CA 1
ATOM 810 C C . GLU A 1 100 ? 8.055 -9.630 -6.700 1.00 83.88 100 GLU A C 1
ATOM 812 O O . GLU A 1 100 ? 8.686 -10.274 -5.859 1.00 83.88 100 GLU A O 1
ATOM 817 N N . ASN A 1 101 ? 8.679 -8.929 -7.644 1.00 82.44 101 ASN A N 1
ATOM 818 C CA . ASN A 1 101 ? 10.132 -8.884 -7.763 1.00 82.44 101 ASN A CA 1
ATOM 819 C C . ASN A 1 101 ? 10.792 -7.979 -6.698 1.00 82.44 101 ASN A C 1
ATOM 821 O O . ASN A 1 101 ? 10.172 -7.076 -6.137 1.00 82.44 101 ASN A O 1
ATOM 825 N N . LYS A 1 102 ? 12.089 -8.200 -6.443 1.00 81.19 102 LYS A N 1
ATOM 826 C CA . LYS A 1 102 ? 12.860 -7.394 -5.478 1.00 81.19 102 LYS A CA 1
ATOM 827 C C . LYS A 1 102 ? 13.172 -5.974 -5.966 1.00 81.19 102 LYS A C 1
ATOM 829 O O . LYS A 1 102 ? 13.418 -5.091 -5.153 1.00 81.19 102 LYS A O 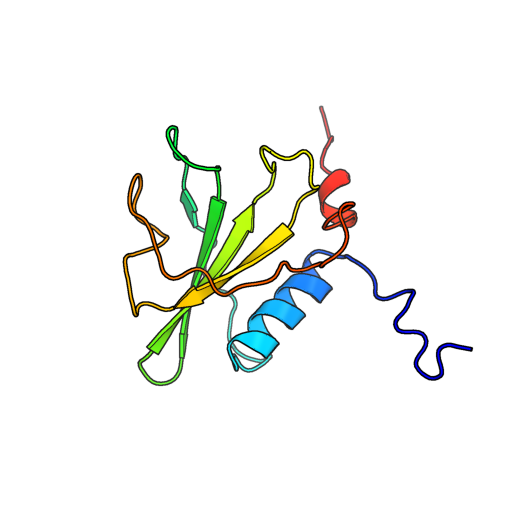1
ATOM 834 N N . ILE A 1 103 ? 13.165 -5.760 -7.285 1.00 81.38 103 ILE A N 1
ATOM 835 C CA . ILE A 1 103 ? 13.475 -4.466 -7.914 1.00 81.38 103 ILE A CA 1
ATOM 836 C C . ILE A 1 103 ? 12.413 -3.419 -7.561 1.00 81.38 103 ILE A C 1
ATOM 838 O O . ILE A 1 103 ? 12.745 -2.242 -7.430 1.00 81.38 103 ILE A O 1
ATOM 842 N N . GLY A 1 104 ? 11.159 -3.842 -7.384 1.00 83.44 104 GLY A N 1
ATOM 843 C CA . GLY A 1 104 ? 10.058 -2.936 -7.102 1.00 83.44 104 GLY A CA 1
ATOM 844 C C . GLY A 1 104 ? 9.613 -2.153 -8.337 1.00 83.44 104 GLY A C 1
ATOM 845 O O . GLY A 1 104 ? 9.858 -2.525 -9.487 1.00 83.44 104 GLY A O 1
ATOM 846 N N . ILE A 1 105 ? 8.918 -1.055 -8.079 1.00 84.88 105 ILE A N 1
ATOM 847 C CA . ILE A 1 105 ? 8.372 -0.135 -9.061 1.00 84.88 105 ILE A CA 1
ATOM 848 C C . ILE A 1 105 ? 9.513 0.713 -9.631 1.00 84.88 105 ILE A C 1
ATOM 850 O O . ILE A 1 105 ? 10.219 1.419 -8.908 1.00 84.88 105 ILE A O 1
ATOM 854 N N . THR A 1 106 ? 9.706 0.643 -10.945 1.00 81.25 106 THR A N 1
ATOM 855 C CA . THR A 1 106 ? 10.911 1.159 -11.611 1.00 81.25 106 THR A CA 1
ATOM 856 C C . THR A 1 106 ? 10.818 2.631 -11.997 1.00 81.25 106 THR A C 1
ATOM 858 O O . THR A 1 106 ? 11.829 3.328 -11.965 1.00 81.25 106 THR A O 1
ATOM 861 N N . ASP A 1 107 ? 9.626 3.139 -12.309 1.00 78.19 107 ASP A N 1
ATOM 862 C CA . ASP A 1 107 ? 9.401 4.540 -12.705 1.00 78.19 107 ASP A CA 1
ATOM 863 C C . ASP A 1 107 ? 9.378 5.516 -11.515 1.00 78.19 107 ASP A C 1
ATOM 865 O O . ASP A 1 107 ? 9.514 6.726 -11.695 1.00 78.19 107 ASP A O 1
ATOM 869 N N . MET A 1 108 ? 9.305 4.997 -10.288 1.00 66.50 108 MET A N 1
ATOM 870 C CA . MET A 1 108 ? 9.449 5.782 -9.058 1.00 66.50 108 MET A CA 1
ATOM 871 C C . MET A 1 108 ? 10.906 6.178 -8.783 1.00 66.50 108 MET A C 1
ATOM 873 O O . MET A 1 108 ? 11.158 7.189 -8.129 1.00 66.50 108 MET A O 1
ATOM 877 N N . ARG A 1 109 ? 11.884 5.454 -9.354 1.00 54.12 109 ARG A N 1
ATOM 878 C CA . ARG A 1 109 ? 13.324 5.743 -9.196 1.00 54.12 109 ARG A CA 1
ATOM 879 C C . ARG A 1 109 ? 13.784 7.004 -9.953 1.00 54.12 109 ARG A C 1
ATOM 881 O O . ARG A 1 109 ? 14.934 7.408 -9.813 1.00 54.12 109 ARG A O 1
ATOM 888 N N . GLY A 1 110 ? 12.897 7.643 -10.725 1.00 45.72 110 GLY A N 1
ATOM 889 C CA . GLY A 1 110 ? 13.189 8.805 -11.575 1.00 45.72 110 GLY A CA 1
ATOM 890 C C . GLY A 1 110 ? 12.977 10.191 -10.947 1.00 45.72 110 GLY A C 1
ATOM 891 O O . GLY A 1 110 ? 13.298 11.189 -11.589 1.00 45.72 110 GLY A O 1
ATOM 892 N N . LYS A 1 111 ? 12.475 10.311 -9.708 1.00 43.31 111 LYS A N 1
ATOM 893 C CA . LYS A 1 111 ? 12.382 11.610 -9.004 1.00 43.31 111 LYS A CA 1
ATOM 894 C C . LYS A 1 111 ? 13.581 11.872 -8.084 1.00 43.31 111 LYS A C 1
ATOM 896 O O . LYS A 1 111 ? 13.426 12.350 -6.971 1.00 43.31 111 LYS A O 1
ATOM 901 N N . LYS A 1 112 ? 14.797 11.658 -8.587 1.00 39.16 112 LYS A N 1
ATOM 902 C CA . LYS A 1 112 ? 15.927 12.528 -8.225 1.00 39.16 112 LYS A CA 1
ATOM 903 C C . LYS A 1 112 ? 15.998 13.656 -9.255 1.00 39.16 112 LYS A C 1
ATOM 905 O O . LYS A 1 112 ? 16.888 13.678 -10.093 1.00 39.16 112 LYS A O 1
ATOM 910 N N . ARG A 1 113 ? 15.031 14.578 -9.233 1.00 37.09 113 ARG A N 1
ATOM 911 C CA . ARG A 1 113 ? 15.323 15.948 -9.678 1.00 37.09 113 ARG A CA 1
ATOM 912 C C . ARG A 1 113 ? 15.734 16.704 -8.430 1.00 37.09 113 ARG A C 1
ATOM 914 O O . ARG A 1 113 ? 14.884 17.247 -7.733 1.00 37.09 113 ARG A O 1
ATOM 921 N N . CYS A 1 114 ? 17.025 16.642 -8.129 1.00 32.88 114 CYS A N 1
ATOM 922 C CA . CYS A 1 114 ? 17.653 17.738 -7.412 1.00 32.88 114 CYS A CA 1
ATOM 923 C C . CYS A 1 114 ? 17.529 18.977 -8.320 1.00 32.88 114 CYS A C 1
ATOM 925 O O . CYS A 1 114 ? 17.832 18.840 -9.511 1.00 32.88 114 CYS A O 1
ATOM 927 N N . PRO A 1 115 ? 17.022 20.124 -7.841 1.00 40.12 115 PRO A N 1
ATOM 928 C CA . PRO A 1 115 ? 17.468 21.395 -8.394 1.00 40.12 115 PRO A CA 1
ATOM 929 C C . PRO A 1 115 ? 18.976 21.574 -8.159 1.00 40.12 115 PRO A C 1
ATOM 931 O O . PRO A 1 115 ? 19.499 20.984 -7.182 1.00 40.12 115 PRO A O 1
#